Protein AF-A0A7C8HUC8-F1 (afdb_monomer_lite)

Sequence (105 aa):
MQLDMHFYGTYALARAAGIPQKDAYTIAYAAQYVDDSTKQDSKQHEDGGILYGIATSHEGGQYILKHPKDVHGAREEQRRVWVPFHFLPGAQGKDFEEQLLCKKK

Foldseek 3Di:
DDDDCQLVVQLVVCVVVVHDNVVSNVRSVVRVVLCQFQDQDWDQDPVRDTDTDQRNDDPPPVCCVVCVPPPPVVVVSCCVVCQVPPADFPCDDDDPVNRRHDDDD

pLDDT: mean 76.9, std 15.58, range [44.38, 98.38]

Secondary structure (DSSP, 8-state):
----HHHHHHHHHHHHTT--HHHHHHHHHHHHHHHT-----EEE-TTS-EEEPPP---STTHHHHH-TT-TTHHHHHHHHHHHHHT------SSSHHHHHS----

Radius of gyration: 17.97 Å; chains: 1; bounding box: 40×39×47 Å

Structure (mmCIF, N/CA/C/O backbone):
data_AF-A0A7C8HUC8-F1
#
_entry.id   AF-A0A7C8HUC8-F1
#
loop_
_atom_site.group_PDB
_atom_site.id
_atom_site.type_symbol
_atom_site.label_atom_id
_atom_site.label_alt_id
_atom_site.label_comp_id
_atom_site.label_asym_id
_atom_site.label_entity_id
_atom_site.label_seq_id
_atom_site.pdbx_PDB_ins_code
_atom_site.Cartn_x
_atom_site.Cartn_y
_atom_site.Cartn_z
_atom_site.occupancy
_atom_site.B_iso_or_equiv
_atom_site.auth_seq_id
_atom_site.auth_comp_id
_atom_site.auth_asym_id
_atom_site.auth_atom_id
_atom_site.pdbx_PDB_model_num
ATOM 1 N N . MET A 1 1 ? 6.966 8.501 9.247 1.00 78.62 1 MET A N 1
ATOM 2 C CA . MET A 1 1 ? 5.648 8.339 8.626 1.00 78.62 1 MET A CA 1
ATOM 3 C C . MET A 1 1 ? 4.825 9.570 8.957 1.00 78.62 1 MET A C 1
ATOM 5 O O . MET A 1 1 ? 4.747 9.915 10.136 1.00 78.62 1 MET A O 1
ATOM 9 N N . GLN A 1 2 ? 4.317 10.268 7.952 1.00 83.94 2 GLN A N 1
ATOM 10 C CA . GLN A 1 2 ? 3.475 11.446 8.086 1.00 83.94 2 GLN A CA 1
ATOM 11 C C . GLN A 1 2 ? 2.025 11.014 7.868 1.00 83.94 2 GLN A C 1
ATOM 13 O O . GLN A 1 2 ? 1.682 10.493 6.822 1.00 83.94 2 GLN A O 1
ATOM 18 N N . LEU A 1 3 ? 1.171 11.184 8.879 1.00 89.06 3 LEU A N 1
ATOM 19 C CA . LEU A 1 3 ? -0.241 10.829 8.738 1.00 89.06 3 LEU A CA 1
ATOM 20 C C . LEU A 1 3 ? -0.978 11.937 7.991 1.00 89.06 3 LEU A C 1
ATOM 22 O O . LEU A 1 3 ? -0.903 13.103 8.395 1.00 89.06 3 LEU A O 1
ATOM 26 N N . ASP A 1 4 ? -1.713 11.571 6.948 1.00 90.38 4 ASP A N 1
ATOM 27 C CA . ASP A 1 4 ? -2.511 12.494 6.148 1.00 90.38 4 ASP A CA 1
ATOM 28 C C . ASP A 1 4 ? -3.888 11.900 5.789 1.00 90.38 4 ASP A C 1
ATOM 30 O O . ASP A 1 4 ? -4.414 11.017 6.478 1.00 90.38 4 ASP A O 1
ATOM 34 N N . MET A 1 5 ? -4.507 12.427 4.728 1.00 92.81 5 MET A N 1
ATOM 35 C CA . MET A 1 5 ? -5.776 11.923 4.208 1.00 92.81 5 MET A CA 1
ATOM 36 C C . MET A 1 5 ? -5.742 10.410 3.941 1.00 92.81 5 MET A C 1
ATOM 38 O O . MET A 1 5 ? -6.751 9.755 4.205 1.00 92.81 5 MET A O 1
ATOM 42 N N . HIS A 1 6 ? -4.636 9.842 3.457 1.00 90.06 6 HIS A N 1
ATOM 43 C CA . HIS A 1 6 ? -4.540 8.421 3.125 1.00 90.06 6 HIS A CA 1
ATOM 44 C C . HIS A 1 6 ? -4.739 7.555 4.368 1.00 90.06 6 HIS A C 1
ATOM 46 O O . HIS A 1 6 ? -5.585 6.653 4.356 1.00 90.06 6 HIS A O 1
ATOM 52 N N . PHE A 1 7 ? -4.060 7.876 5.472 1.00 96.31 7 PHE A N 1
ATOM 53 C CA . PHE A 1 7 ? -4.256 7.183 6.744 1.00 96.31 7 PHE A CA 1
ATOM 54 C C . PHE A 1 7 ? -5.704 7.297 7.241 1.00 96.31 7 PHE A C 1
ATOM 56 O O . PHE A 1 7 ? -6.365 6.283 7.488 1.00 96.31 7 PHE A O 1
ATOM 63 N N . TYR A 1 8 ? -6.221 8.521 7.390 1.00 97.44 8 TYR A N 1
ATOM 64 C CA . TYR A 1 8 ? -7.542 8.724 7.998 1.00 97.44 8 TYR A CA 1
ATOM 65 C C . TYR A 1 8 ? -8.682 8.225 7.108 1.00 97.44 8 TYR A C 1
ATOM 67 O O . TYR A 1 8 ? -9.654 7.673 7.624 1.00 97.44 8 TYR A O 1
ATOM 75 N N . GLY A 1 9 ? -8.554 8.367 5.789 1.00 97.12 9 GLY A N 1
ATOM 76 C CA . GLY A 1 9 ? -9.503 7.842 4.812 1.00 97.12 9 GLY A CA 1
ATOM 77 C C . GLY A 1 9 ? -9.552 6.319 4.845 1.00 97.12 9 GLY A C 1
ATOM 78 O O . GLY A 1 9 ? -10.631 5.743 4.988 1.00 97.12 9 GLY A O 1
ATOM 79 N N . THR A 1 10 ? -8.388 5.664 4.818 1.00 97.62 10 THR A N 1
ATOM 80 C CA . THR A 1 10 ? -8.292 4.199 4.918 1.00 97.62 10 THR A CA 1
ATOM 81 C C . THR A 1 10 ? -8.873 3.695 6.237 1.00 97.62 10 THR A C 1
ATOM 83 O O . THR A 1 10 ? -9.678 2.762 6.248 1.00 97.62 10 THR A O 1
ATOM 86 N N . TYR A 1 11 ? -8.529 4.345 7.353 1.00 97.94 11 TYR A N 1
ATOM 87 C CA . TYR A 1 11 ? -9.071 4.005 8.665 1.00 97.94 11 TYR A CA 1
ATOM 88 C C . TYR A 1 11 ? -10.597 4.157 8.704 1.00 97.94 11 TYR A C 1
ATOM 90 O O . TYR A 1 11 ? -11.297 3.238 9.129 1.00 97.94 11 TYR A O 1
ATOM 98 N N . ALA A 1 12 ? -11.133 5.288 8.234 1.00 98.25 12 ALA A N 1
ATOM 99 C CA . ALA A 1 12 ? -12.570 5.546 8.226 1.00 98.25 12 ALA A CA 1
ATOM 100 C C . ALA A 1 12 ? -13.332 4.519 7.377 1.00 98.25 12 ALA A C 1
ATOM 102 O O . ALA A 1 12 ? -14.352 3.998 7.831 1.00 98.25 12 ALA A O 1
ATOM 103 N N . LEU A 1 13 ? -12.813 4.170 6.195 1.00 98.12 13 LEU A N 1
ATOM 104 C CA . LEU A 1 13 ? -13.398 3.143 5.330 1.00 98.12 13 LEU A CA 1
ATOM 105 C C . LEU A 1 13 ? -13.373 1.758 5.988 1.00 98.12 13 LEU A C 1
ATOM 107 O O . LEU A 1 13 ? -14.394 1.072 6.003 1.00 98.12 13 LEU A O 1
ATOM 111 N N . ALA A 1 14 ? -12.250 1.365 6.596 1.00 98.12 14 ALA A N 1
ATOM 112 C CA . ALA A 1 14 ? -12.145 0.098 7.319 1.00 98.12 14 ALA A CA 1
ATOM 113 C C . ALA A 1 14 ? -13.148 0.023 8.485 1.00 98.12 14 ALA A C 1
ATOM 115 O O . ALA A 1 14 ? -13.830 -0.988 8.668 1.00 98.12 14 ALA A O 1
ATOM 116 N N . ARG A 1 15 ? -13.299 1.115 9.247 1.00 98.38 15 ARG A N 1
ATOM 117 C CA . ARG A 1 15 ? -14.291 1.211 10.329 1.00 98.38 15 ARG A CA 1
ATOM 118 C C . ARG A 1 15 ? -15.723 1.154 9.801 1.00 98.38 15 ARG A C 1
ATOM 120 O O . ARG A 1 15 ? -16.542 0.453 10.391 1.00 98.38 15 ARG A O 1
ATOM 127 N N . ALA A 1 16 ? -16.017 1.837 8.696 1.00 98.06 16 ALA A N 1
ATOM 128 C CA . ALA A 1 16 ? -17.326 1.800 8.044 1.00 98.06 16 ALA A CA 1
ATOM 129 C C . ALA A 1 16 ? -17.681 0.396 7.519 1.00 98.06 16 ALA A C 1
ATOM 131 O O . ALA A 1 16 ? -18.847 0.013 7.544 1.00 98.06 16 ALA A O 1
ATOM 132 N N . ALA A 1 17 ? -16.682 -0.397 7.125 1.00 98.00 17 ALA A N 1
ATOM 133 C CA . ALA A 1 17 ? -16.841 -1.798 6.734 1.00 98.00 17 ALA A CA 1
ATOM 134 C C . ALA A 1 17 ? -17.012 -2.771 7.924 1.00 98.00 17 ALA A C 1
ATOM 136 O O . ALA A 1 17 ? -17.137 -3.976 7.716 1.00 98.00 17 ALA A O 1
ATOM 137 N N . GLY A 1 18 ? -17.013 -2.279 9.170 1.00 98.00 18 GLY A N 1
ATOM 138 C CA . GLY A 1 18 ? -17.202 -3.097 10.374 1.00 98.00 18 GLY A CA 1
ATOM 139 C C . GLY A 1 18 ? -15.924 -3.722 10.942 1.00 98.00 18 GLY A C 1
ATOM 140 O O . GLY A 1 18 ? -16.002 -4.515 11.880 1.00 98.00 18 GLY A O 1
ATOM 141 N N . ILE A 1 19 ? -14.743 -3.359 10.431 1.00 98.12 19 ILE A N 1
ATOM 142 C CA . ILE A 1 19 ? -13.464 -3.886 10.927 1.00 98.12 19 ILE A CA 1
ATOM 143 C C . ILE A 1 19 ? -13.174 -3.316 12.328 1.00 98.12 19 ILE A C 1
ATOM 145 O O . ILE A 1 19 ? -13.292 -2.097 12.514 1.00 98.12 19 ILE A O 1
ATOM 149 N N . PRO A 1 20 ? -12.780 -4.138 13.328 1.00 98.38 20 PRO A N 1
ATOM 150 C CA . PRO A 1 20 ? -12.452 -3.681 14.680 1.00 98.38 20 PRO A CA 1
ATOM 151 C C . PRO A 1 20 ? -11.395 -2.574 14.704 1.00 98.38 20 PRO A C 1
ATOM 153 O O . PRO A 1 20 ? -10.536 -2.496 13.836 1.00 98.38 20 PRO A O 1
ATOM 156 N N . GLN A 1 21 ? -11.439 -1.705 15.717 1.00 98.19 21 GLN A N 1
ATOM 157 C CA . GLN A 1 21 ? -10.620 -0.486 15.761 1.00 98.19 21 GLN A CA 1
ATOM 158 C C . GLN A 1 21 ? -9.125 -0.781 15.643 1.00 98.19 21 GLN A C 1
ATOM 160 O O . GLN A 1 21 ? -8.418 -0.098 14.906 1.00 98.19 21 GLN A O 1
ATOM 165 N N . LYS A 1 22 ? -8.663 -1.800 16.372 1.00 98.38 22 LYS A N 1
ATOM 166 C CA . LYS A 1 22 ? -7.269 -2.236 16.355 1.00 98.38 22 LYS A CA 1
ATOM 167 C C . LYS A 1 22 ? -6.840 -2.644 14.945 1.00 98.38 22 LYS A C 1
ATOM 169 O O . LYS A 1 22 ? -5.820 -2.171 14.463 1.00 98.38 22 LYS A O 1
ATOM 174 N N . ASP A 1 23 ? -7.656 -3.450 14.276 1.00 98.12 23 ASP A N 1
ATOM 175 C CA . ASP A 1 23 ? -7.336 -3.988 12.955 1.00 98.12 23 ASP A CA 1
ATOM 176 C C . ASP A 1 23 ? -7.447 -2.903 11.876 1.00 98.12 23 ASP A C 1
ATOM 178 O O . ASP A 1 23 ? -6.584 -2.798 11.012 1.00 98.12 23 ASP A O 1
ATOM 182 N N . ALA A 1 24 ? -8.441 -2.016 11.973 1.00 98.12 24 ALA A N 1
ATOM 183 C CA . ALA A 1 24 ? -8.572 -0.850 11.101 1.00 98.12 24 ALA A CA 1
ATOM 184 C C . ALA A 1 24 ? -7.365 0.095 11.224 1.00 98.12 24 ALA A C 1
ATOM 186 O O . ALA A 1 24 ? -6.883 0.615 10.219 1.00 98.12 24 ALA A O 1
ATOM 187 N N . TYR A 1 25 ? -6.849 0.294 12.442 1.00 97.88 25 TYR A N 1
ATOM 188 C CA . TYR A 1 25 ? -5.614 1.045 12.663 1.00 97.88 25 TYR A CA 1
ATOM 189 C C . TYR A 1 25 ? -4.420 0.343 12.013 1.00 97.88 25 TYR A C 1
ATOM 191 O O . TYR A 1 25 ? -3.639 0.996 11.328 1.00 97.88 25 TYR A O 1
ATOM 199 N N . THR A 1 26 ? -4.290 -0.978 12.179 1.00 97.94 26 THR A N 1
ATOM 200 C CA . THR A 1 26 ? -3.227 -1.759 11.531 1.00 97.94 26 THR A CA 1
ATOM 201 C C . THR A 1 26 ? -3.283 -1.641 10.009 1.00 97.94 26 THR A C 1
ATOM 203 O O . THR A 1 26 ? -2.243 -1.429 9.390 1.00 97.94 26 THR A O 1
ATOM 206 N N . ILE A 1 27 ? -4.473 -1.708 9.408 1.00 96.81 27 ILE A N 1
ATOM 207 C CA . ILE A 1 27 ? -4.664 -1.528 7.962 1.00 96.81 27 ILE A CA 1
ATOM 208 C C . ILE A 1 27 ? -4.221 -0.128 7.529 1.00 96.81 27 ILE A C 1
ATOM 210 O O . ILE A 1 27 ? -3.412 -0.000 6.614 1.00 96.81 27 ILE A O 1
ATOM 214 N N . ALA A 1 28 ? -4.711 0.919 8.197 1.00 96.44 28 ALA A N 1
ATOM 215 C CA . ALA A 1 28 ? -4.368 2.300 7.861 1.00 96.44 28 ALA A CA 1
ATOM 216 C C . ALA A 1 28 ? -2.872 2.590 8.041 1.00 96.44 28 ALA A C 1
ATOM 218 O O . ALA A 1 28 ? -2.264 3.261 7.211 1.00 96.44 28 ALA A O 1
ATOM 219 N N . TYR A 1 29 ? -2.265 2.043 9.096 1.00 95.19 29 TYR A N 1
ATOM 220 C CA . TYR A 1 29 ? -0.832 2.151 9.346 1.00 95.19 29 TYR A CA 1
ATOM 221 C C . TYR A 1 29 ? -0.026 1.466 8.245 1.00 95.19 29 TYR A C 1
ATOM 223 O O . TYR A 1 29 ? 0.909 2.060 7.720 1.00 95.19 29 TYR A O 1
ATOM 231 N N . ALA A 1 30 ? -0.391 0.236 7.876 1.00 92.88 30 ALA A N 1
ATOM 232 C CA . ALA A 1 30 ? 0.285 -0.492 6.808 1.00 92.88 30 ALA A CA 1
ATOM 233 C C . ALA A 1 30 ? 0.157 0.237 5.461 1.00 92.88 30 ALA A C 1
ATOM 235 O O . ALA A 1 30 ? 1.144 0.353 4.739 1.00 92.88 30 ALA A O 1
ATOM 236 N N . ALA A 1 31 ? -1.027 0.777 5.156 1.00 91.44 31 ALA A N 1
ATOM 237 C CA . ALA A 1 31 ? -1.259 1.562 3.949 1.00 91.44 31 ALA A CA 1
ATOM 238 C C . ALA A 1 31 ? -0.381 2.824 3.910 1.00 91.44 31 ALA A C 1
ATOM 240 O O . ALA A 1 31 ? 0.341 3.018 2.936 1.00 91.44 31 ALA A O 1
ATOM 241 N N . GLN A 1 32 ? -0.366 3.627 4.982 1.00 91.88 32 GLN A N 1
ATOM 242 C CA . GLN A 1 32 ? 0.475 4.830 5.050 1.00 91.88 32 GLN A CA 1
ATOM 243 C C . GLN A 1 32 ? 1.971 4.494 5.037 1.00 91.88 32 GLN A C 1
ATOM 245 O O . GLN A 1 32 ? 2.767 5.230 4.467 1.00 91.88 32 GLN A O 1
ATOM 250 N N . TYR A 1 33 ? 2.379 3.381 5.650 1.00 88.44 33 TYR A N 1
ATOM 251 C CA . TYR A 1 33 ? 3.776 2.954 5.636 1.00 88.44 33 TYR A CA 1
ATOM 252 C C . TYR A 1 33 ? 4.266 2.679 4.212 1.00 88.44 33 TYR A C 1
ATOM 254 O O . TYR A 1 33 ? 5.381 3.066 3.861 1.00 88.44 33 TYR A O 1
ATOM 262 N N . VAL A 1 34 ? 3.430 2.028 3.397 1.00 84.00 34 VAL A N 1
ATOM 263 C CA . VAL A 1 34 ? 3.719 1.830 1.975 1.00 84.00 34 VAL A CA 1
ATOM 264 C C . VAL A 1 34 ? 3.686 3.174 1.250 1.00 84.00 34 VAL A C 1
ATOM 266 O O . VAL A 1 34 ? 4.629 3.477 0.535 1.00 84.00 34 VAL A O 1
ATOM 269 N N . ASP A 1 35 ? 2.678 4.015 1.466 1.00 83.50 35 ASP A N 1
ATOM 270 C CA . ASP A 1 35 ? 2.568 5.330 0.811 1.00 83.50 35 ASP A CA 1
ATOM 271 C C . ASP A 1 35 ? 3.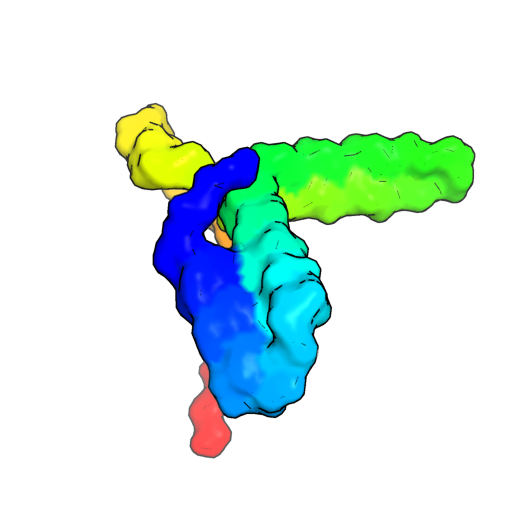783 6.247 1.061 1.00 83.50 35 ASP A C 1
ATOM 273 O O . ASP A 1 35 ? 4.253 6.929 0.154 1.00 83.50 35 ASP A O 1
ATOM 277 N N . ASP A 1 36 ? 4.370 6.179 2.259 1.00 82.88 36 ASP A N 1
ATOM 278 C CA . ASP A 1 36 ? 5.544 6.960 2.669 1.00 82.88 36 ASP A CA 1
ATOM 279 C C . ASP A 1 36 ? 6.891 6.315 2.289 1.00 82.88 36 ASP A C 1
ATOM 281 O O . ASP A 1 36 ? 7.958 6.843 2.633 1.00 82.88 36 ASP A O 1
ATOM 285 N N . SER A 1 37 ? 6.893 5.154 1.629 1.00 81.88 37 SER A N 1
ATOM 286 C CA . SER A 1 37 ? 8.133 4.431 1.338 1.00 81.88 37 SER A CA 1
ATOM 287 C C . SER A 1 37 ? 8.953 5.134 0.252 1.00 81.88 37 SER A C 1
ATOM 289 O O . SER A 1 37 ? 8.638 5.070 -0.935 1.00 81.88 37 SER A O 1
ATOM 291 N N . THR A 1 38 ? 10.049 5.777 0.661 1.00 74.50 38 THR A N 1
ATOM 292 C CA . THR A 1 38 ? 11.011 6.467 -0.221 1.00 74.50 38 THR A CA 1
ATOM 293 C C . THR A 1 38 ? 12.250 5.635 -0.554 1.00 74.50 38 THR A C 1
ATOM 295 O O . THR A 1 38 ? 13.113 6.080 -1.310 1.00 74.50 38 THR A O 1
ATOM 298 N N . LYS A 1 39 ? 12.392 4.440 0.032 1.00 68.31 39 LYS A N 1
ATOM 299 C CA . LYS A 1 39 ? 13.603 3.623 -0.108 1.00 68.31 39 LYS A CA 1
ATOM 300 C C . LYS A 1 39 ? 13.446 2.580 -1.206 1.00 68.31 39 LYS A C 1
ATOM 302 O O . LYS A 1 39 ? 12.489 1.816 -1.220 1.00 68.31 39 LYS A O 1
ATOM 307 N N . GLN A 1 40 ? 14.456 2.518 -2.064 1.00 64.88 40 GLN A N 1
ATOM 308 C CA . GLN A 1 40 ? 14.719 1.388 -2.945 1.00 64.88 40 GLN A CA 1
ATOM 309 C C . GLN A 1 40 ? 15.941 0.655 -2.418 1.00 64.88 40 GLN A C 1
ATOM 311 O O . GLN A 1 40 ? 17.066 0.888 -2.866 1.00 64.88 40 GLN A O 1
ATOM 316 N N . ASP A 1 41 ? 15.751 -0.178 -1.404 1.00 63.44 41 ASP A N 1
ATOM 317 C CA . ASP A 1 41 ? 16.776 -1.129 -1.021 1.00 63.44 41 ASP A CA 1
ATOM 318 C C . ASP A 1 41 ? 16.467 -2.497 -1.620 1.00 63.44 41 ASP A C 1
ATOM 320 O O . ASP A 1 41 ? 15.352 -3.014 -1.615 1.00 63.44 41 ASP A O 1
ATOM 324 N N . SER A 1 42 ? 17.507 -3.079 -2.198 1.00 62.06 42 SER A N 1
ATOM 325 C CA . SER A 1 42 ? 17.537 -4.496 -2.486 1.00 62.06 42 SER A CA 1
ATOM 326 C C . SER A 1 42 ? 18.859 -5.002 -1.954 1.00 62.06 42 SER A C 1
ATOM 328 O O . SER A 1 42 ? 19.932 -4.580 -2.387 1.00 62.06 42 SER A O 1
ATOM 330 N N . LYS A 1 43 ? 18.787 -5.831 -0.917 1.00 64.38 43 LYS A N 1
ATOM 331 C CA . LYS A 1 43 ? 19.944 -6.583 -0.450 1.00 64.38 43 LYS A CA 1
ATOM 332 C C . LYS A 1 43 ? 19.713 -8.029 -0.824 1.00 64.38 43 LYS A C 1
ATOM 334 O O . LYS A 1 43 ? 18.649 -8.580 -0.560 1.00 64.38 43 LYS A O 1
ATOM 339 N N . GLN A 1 44 ? 20.716 -8.613 -1.463 1.00 69.06 44 GLN A N 1
ATOM 340 C CA . GLN A 1 44 ? 20.743 -10.045 -1.673 1.00 69.06 44 GLN A CA 1
ATOM 341 C C . GLN A 1 44 ? 20.911 -10.719 -0.312 1.00 69.06 44 GLN A C 1
ATOM 343 O O . GLN A 1 44 ? 21.817 -10.379 0.452 1.00 69.06 44 GLN A O 1
ATOM 348 N N . HIS A 1 45 ? 19.985 -11.612 0.005 1.00 73.31 45 HIS A N 1
ATOM 349 C CA . HIS A 1 45 ? 20.036 -12.456 1.185 1.00 73.31 45 HIS A CA 1
ATOM 350 C C . HIS A 1 45 ? 21.099 -13.547 0.987 1.00 73.31 45 HIS A C 1
ATOM 352 O O . HIS A 1 45 ? 21.495 -13.853 -0.139 1.00 73.31 45 HIS A O 1
ATOM 358 N N . GLU A 1 46 ? 21.586 -14.128 2.084 1.00 76.00 46 GLU A N 1
ATOM 359 C CA . GLU A 1 46 ? 22.655 -15.142 2.056 1.00 76.00 46 GLU A CA 1
ATOM 360 C C . GLU A 1 46 ? 22.273 -16.403 1.257 1.00 76.00 46 GLU A C 1
ATOM 362 O O . GLU A 1 46 ? 23.145 -17.099 0.745 1.00 76.00 46 GLU A O 1
ATOM 367 N N . ASP A 1 47 ? 20.975 -16.667 1.099 1.00 82.31 47 ASP A N 1
ATOM 368 C CA . ASP A 1 47 ? 20.407 -17.766 0.310 1.00 82.31 47 ASP A CA 1
ATOM 369 C C . ASP A 1 47 ? 20.270 -17.447 -1.193 1.00 82.31 47 ASP A C 1
ATOM 371 O O . ASP A 1 47 ? 19.770 -18.263 -1.969 1.00 82.31 47 ASP A O 1
ATOM 375 N N . GLY A 1 48 ? 20.710 -16.261 -1.618 1.00 76.00 48 GLY A N 1
ATOM 376 C CA . GLY A 1 48 ? 20.606 -15.785 -2.992 1.00 76.00 48 GLY A CA 1
ATOM 377 C C . GLY A 1 48 ? 19.263 -15.138 -3.336 1.00 76.00 48 GLY A C 1
ATOM 378 O O . GLY A 1 48 ? 19.132 -14.611 -4.445 1.00 76.00 48 GLY A O 1
ATOM 379 N N . GLY A 1 49 ? 18.295 -15.121 -2.414 1.00 72.62 49 GLY A N 1
ATOM 380 C CA . GLY A 1 49 ? 17.034 -14.404 -2.572 1.00 72.62 49 GLY A CA 1
ATOM 381 C C . GLY A 1 49 ? 17.238 -12.888 -2.611 1.00 72.62 49 GLY A C 1
ATOM 382 O O . GLY A 1 49 ? 18.156 -12.348 -1.996 1.00 72.62 49 GLY A O 1
ATOM 383 N N . ILE A 1 50 ? 16.380 -12.172 -3.338 1.00 72.00 50 ILE A N 1
ATOM 384 C CA . ILE A 1 50 ? 16.398 -10.705 -3.393 1.00 72.00 50 ILE A CA 1
ATOM 385 C C . ILE A 1 50 ? 14.985 -10.198 -3.133 1.00 72.00 50 ILE A C 1
ATOM 387 O O . ILE A 1 50 ? 14.059 -10.516 -3.879 1.00 72.00 50 ILE A O 1
ATOM 391 N N . LEU A 1 51 ? 14.835 -9.366 -2.103 1.00 70.25 51 LEU A N 1
ATOM 392 C CA . LEU A 1 51 ? 13.667 -8.508 -1.947 1.00 70.25 51 LEU A CA 1
ATOM 393 C C . LEU A 1 51 ? 13.991 -7.160 -2.580 1.00 70.25 51 L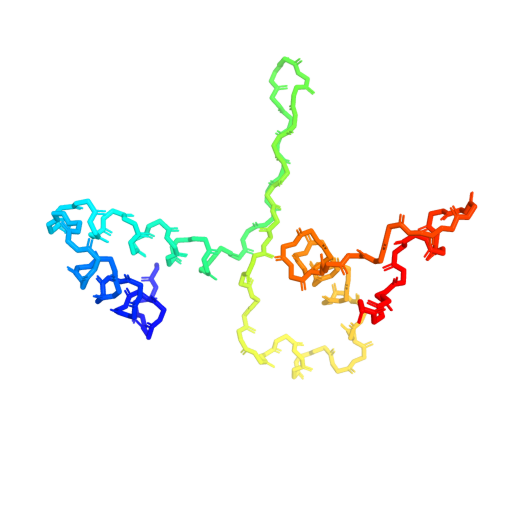EU A C 1
ATOM 395 O O . LEU A 1 51 ? 14.925 -6.481 -2.161 1.00 70.25 51 LEU A O 1
ATOM 399 N N . TYR A 1 52 ? 13.248 -6.808 -3.625 1.00 70.56 52 TYR A N 1
ATOM 400 C CA . TYR A 1 52 ? 13.415 -5.541 -4.321 1.00 70.56 52 TYR A CA 1
ATOM 401 C C . TYR A 1 52 ? 12.350 -4.552 -3.85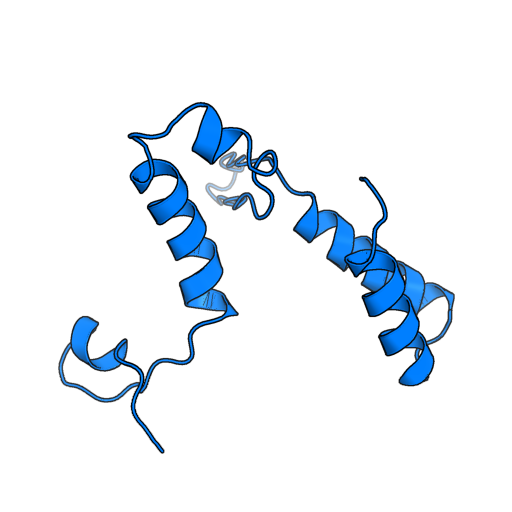0 1.00 70.56 52 TYR A C 1
ATOM 403 O O . TYR A 1 52 ? 11.196 -4.631 -4.276 1.00 70.56 52 TYR A O 1
ATOM 411 N N . GLY A 1 53 ? 12.735 -3.641 -2.953 1.00 69.38 53 GLY A N 1
ATOM 412 C CA . GLY A 1 53 ? 11.878 -2.543 -2.521 1.00 69.38 53 GLY A CA 1
ATOM 413 C C . GLY A 1 53 ? 11.665 -1.544 -3.657 1.00 69.38 53 GLY A C 1
ATOM 414 O O . GLY A 1 53 ? 12.623 -1.028 -4.232 1.00 69.38 53 GLY A O 1
ATOM 415 N N . ILE A 1 54 ? 10.405 -1.276 -3.993 1.00 72.06 54 ILE A N 1
ATOM 416 C CA . ILE A 1 54 ? 10.022 -0.219 -4.932 1.00 72.06 54 ILE A CA 1
ATOM 417 C C . ILE A 1 54 ? 9.585 0.977 -4.089 1.00 72.06 54 ILE A C 1
ATOM 419 O O . ILE A 1 54 ? 8.672 0.846 -3.274 1.00 72.06 54 ILE A O 1
ATOM 423 N N . ALA A 1 55 ? 10.233 2.128 -4.278 1.00 72.56 55 ALA A N 1
ATOM 424 C CA . ALA A 1 55 ? 9.761 3.364 -3.671 1.00 72.56 55 ALA A CA 1
ATOM 425 C C . ALA A 1 55 ? 8.403 3.731 -4.280 1.00 72.56 55 ALA A C 1
ATOM 427 O O . ALA A 1 55 ? 8.249 3.802 -5.500 1.00 72.56 55 ALA A O 1
ATOM 428 N N . THR A 1 56 ? 7.426 3.932 -3.411 1.00 70.12 56 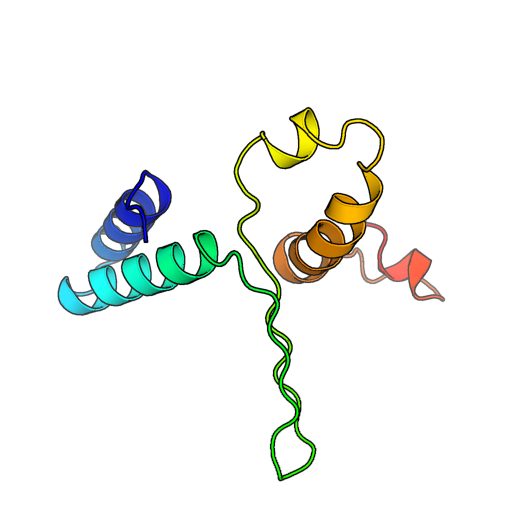THR A N 1
ATOM 429 C CA . THR A 1 56 ? 6.042 4.307 -3.729 1.00 70.12 56 THR A CA 1
ATOM 430 C C . THR A 1 56 ? 5.771 5.770 -3.392 1.00 70.12 56 THR A C 1
ATOM 432 O O . THR A 1 56 ? 4.828 6.350 -3.922 1.00 70.12 56 THR A O 1
ATOM 435 N N . SER A 1 57 ? 6.652 6.383 -2.596 1.00 71.25 57 SER A N 1
ATOM 436 C CA . SER A 1 57 ? 6.722 7.817 -2.360 1.00 71.25 57 SER A CA 1
ATOM 437 C C . SER A 1 57 ? 7.926 8.414 -3.078 1.00 71.25 57 SER A C 1
ATOM 439 O O . SER A 1 57 ? 9.046 7.908 -2.979 1.00 71.25 57 SER A O 1
ATOM 441 N N . HIS A 1 58 ? 7.723 9.550 -3.731 1.00 66.81 58 HIS A N 1
ATOM 442 C CA . HIS A 1 58 ? 8.807 10.394 -4.225 1.00 66.81 58 HIS A CA 1
ATOM 443 C C . HIS A 1 58 ? 8.726 11.715 -3.465 1.00 66.81 58 HIS A C 1
ATOM 445 O O . HIS A 1 58 ? 7.617 12.206 -3.263 1.00 66.81 58 HIS A O 1
ATOM 451 N N . GLU A 1 59 ? 9.857 12.302 -3.050 1.00 57.66 59 GLU A N 1
ATOM 452 C CA . GLU A 1 59 ? 9.871 13.600 -2.353 1.00 57.66 59 GLU A CA 1
ATOM 453 C C . GLU A 1 59 ? 9.015 14.623 -3.126 1.00 57.66 59 GLU A C 1
ATOM 455 O O . GLU A 1 59 ? 9.382 15.093 -4.212 1.00 57.66 59 GLU A O 1
ATOM 460 N N . GLY A 1 60 ? 7.816 14.880 -2.590 1.00 50.75 60 GLY A N 1
ATOM 461 C CA . GLY A 1 60 ? 6.664 15.356 -3.350 1.00 50.75 60 GLY A CA 1
ATOM 462 C C . GLY A 1 60 ? 6.949 16.619 -4.143 1.00 50.75 60 GLY A C 1
ATOM 463 O O . GLY A 1 60 ? 7.454 17.587 -3.586 1.00 50.75 60 GLY A O 1
ATOM 464 N N . GLY A 1 61 ? 6.652 16.610 -5.449 1.00 47.31 61 GLY A N 1
ATOM 465 C CA . GLY A 1 61 ? 6.790 17.744 -6.382 1.00 47.31 61 GLY A CA 1
ATOM 466 C C . GLY A 1 61 ? 8.218 18.280 -6.587 1.00 47.31 61 GLY A C 1
ATOM 467 O O . GLY A 1 61 ? 8.547 18.776 -7.664 1.00 47.31 61 GLY A O 1
ATOM 468 N N . GLN A 1 62 ? 9.095 18.134 -5.596 1.00 48.47 62 GLN A N 1
ATOM 469 C CA . GLN A 1 62 ? 10.462 18.610 -5.597 1.00 48.47 62 GLN A CA 1
ATOM 470 C C . GLN A 1 62 ? 11.328 17.798 -6.542 1.00 48.47 62 GLN A C 1
ATOM 472 O O . GLN A 1 62 ? 12.224 18.382 -7.132 1.00 48.47 62 GLN A O 1
ATOM 477 N N . TYR A 1 63 ? 11.056 16.508 -6.753 1.00 53.97 63 TYR A N 1
ATOM 478 C CA . TYR A 1 63 ? 11.772 15.742 -7.775 1.00 53.97 63 TYR A CA 1
ATOM 479 C C . TYR A 1 63 ? 11.545 16.327 -9.182 1.00 53.97 63 TYR A C 1
ATOM 481 O O . TYR A 1 63 ? 12.500 16.577 -9.909 1.00 53.97 63 TYR A O 1
ATOM 489 N N . ILE A 1 64 ? 10.297 16.663 -9.534 1.00 49.81 64 ILE A N 1
ATOM 490 C CA . ILE A 1 64 ? 9.950 17.280 -10.829 1.00 49.81 64 ILE A CA 1
ATOM 491 C C . ILE A 1 64 ? 10.550 18.691 -10.949 1.00 49.81 64 ILE A C 1
ATOM 493 O O . IL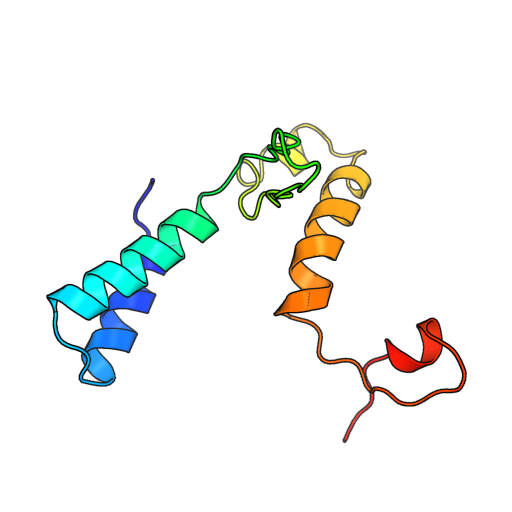E A 1 64 ? 11.058 19.061 -12.007 1.00 49.81 64 ILE A O 1
ATOM 497 N N . LEU A 1 65 ? 10.534 19.472 -9.862 1.00 52.88 65 LEU A N 1
ATOM 498 C CA . LEU A 1 65 ? 11.117 20.820 -9.827 1.00 52.88 65 LEU A CA 1
ATOM 499 C C . LEU A 1 65 ? 12.655 20.812 -9.865 1.00 52.88 65 LEU A C 1
ATOM 501 O O . LEU A 1 65 ? 13.256 21.695 -10.474 1.00 52.88 65 LEU A O 1
ATOM 505 N N . LYS A 1 66 ? 13.300 19.831 -9.223 1.00 52.50 66 LYS A N 1
ATOM 506 C CA . LYS A 1 66 ? 14.764 19.678 -9.175 1.00 52.50 66 LYS A CA 1
ATOM 507 C C . LYS A 1 66 ? 15.305 19.002 -10.434 1.00 52.50 66 LYS A C 1
ATOM 509 O O . LYS A 1 66 ? 16.454 19.252 -10.803 1.00 52.50 66 LYS A O 1
ATOM 514 N N . HIS A 1 67 ? 14.502 18.182 -11.111 1.00 54.56 67 HIS A N 1
ATOM 515 C CA . HIS A 1 67 ? 14.901 17.429 -12.300 1.00 54.56 67 HIS A CA 1
ATOM 516 C C . HIS A 1 67 ? 13.909 17.603 -13.468 1.00 54.56 67 HIS A C 1
ATOM 518 O O . HIS A 1 67 ? 13.337 16.632 -13.963 1.00 54.56 67 HIS A O 1
ATOM 524 N N . PRO A 1 68 ? 13.747 18.831 -13.997 1.00 54.88 68 PRO A N 1
ATOM 525 C CA . PRO A 1 68 ? 12.777 19.137 -15.057 1.00 54.88 68 PRO A CA 1
ATOM 526 C C . PRO A 1 68 ? 13.058 18.423 -16.391 1.00 54.88 68 PRO A C 1
ATOM 528 O O . PRO A 1 68 ? 12.181 18.336 -17.245 1.00 54.88 68 PRO A O 1
ATOM 531 N N . LYS A 1 69 ? 14.283 17.914 -16.586 1.00 52.44 69 LYS A N 1
ATOM 532 C CA . LYS A 1 69 ? 14.677 17.099 -17.749 1.00 52.44 69 LYS A CA 1
ATOM 533 C C . LYS A 1 69 ? 14.631 15.595 -17.471 1.00 52.44 69 LYS A C 1
ATOM 535 O O . LYS A 1 69 ? 14.666 14.817 -18.418 1.00 52.44 69 LYS A O 1
ATOM 540 N N . ASP A 1 70 ? 14.523 15.196 -16.205 1.00 51.62 70 ASP A N 1
ATOM 541 C CA . ASP A 1 70 ? 14.532 13.798 -15.769 1.00 51.62 70 ASP A CA 1
ATOM 542 C C . ASP A 1 70 ? 13.118 13.295 -15.460 1.00 51.62 70 ASP A C 1
ATOM 544 O O . ASP A 1 70 ? 12.846 12.568 -14.506 1.00 51.62 70 ASP A O 1
ATOM 548 N N . VAL A 1 71 ? 12.188 13.656 -16.347 1.00 49.91 71 VAL A N 1
ATOM 549 C CA . VAL A 1 71 ? 10.856 13.043 -16.405 1.00 49.91 71 VAL A CA 1
ATOM 550 C C . VAL A 1 71 ? 10.979 11.520 -16.591 1.00 49.91 71 VAL A C 1
ATOM 552 O O . VAL A 1 71 ? 10.037 10.790 -16.309 1.00 49.91 71 VAL A O 1
ATOM 555 N N . HIS A 1 72 ? 12.137 11.037 -17.062 1.00 44.38 72 HIS A N 1
ATOM 556 C CA . HIS A 1 72 ? 12.439 9.638 -17.344 1.00 44.38 72 HIS A CA 1
ATOM 557 C C . HIS A 1 72 ? 12.825 8.814 -16.107 1.00 44.38 72 HIS A C 1
ATOM 559 O O . HIS A 1 72 ? 12.350 7.681 -16.019 1.00 44.38 72 HIS A O 1
ATOM 565 N N . GLY A 1 73 ? 13.591 9.353 -15.148 1.00 48.06 73 GLY A N 1
ATOM 566 C CA . GLY A 1 73 ? 13.898 8.667 -13.882 1.00 48.06 73 GLY A CA 1
ATOM 567 C C . GLY A 1 73 ? 12.638 8.330 -13.080 1.00 48.06 73 GLY A C 1
ATOM 568 O O . GLY A 1 73 ? 12.407 7.173 -12.730 1.00 48.06 73 GLY A O 1
ATOM 569 N N . ALA A 1 74 ? 11.727 9.301 -12.952 1.00 56.62 74 ALA A N 1
ATOM 570 C CA . ALA A 1 74 ? 10.395 9.068 -12.392 1.00 56.62 74 ALA A CA 1
ATOM 571 C C . ALA A 1 74 ? 9.561 8.080 -13.232 1.00 56.62 74 ALA A C 1
ATOM 573 O O . ALA A 1 74 ? 8.687 7.405 -12.702 1.00 56.62 74 ALA A O 1
ATOM 574 N N . ARG A 1 75 ? 9.816 7.959 -14.541 1.00 61.12 75 ARG A N 1
ATOM 575 C CA . ARG A 1 75 ? 9.008 7.139 -15.458 1.00 61.12 75 ARG A CA 1
ATOM 576 C C . ARG A 1 75 ? 9.205 5.642 -15.256 1.00 61.12 75 ARG A C 1
ATOM 578 O O . ARG A 1 75 ? 8.235 4.905 -15.393 1.00 61.12 75 ARG A O 1
ATOM 585 N N . GLU A 1 76 ? 10.424 5.183 -14.977 1.00 67.38 76 GLU A N 1
ATOM 586 C CA . GLU A 1 76 ? 10.675 3.757 -14.714 1.00 67.38 76 GLU A CA 1
ATOM 587 C C . GLU A 1 76 ? 10.096 3.322 -13.369 1.00 67.38 76 GLU A C 1
ATOM 589 O O . GLU A 1 76 ? 9.427 2.294 -13.285 1.00 67.38 76 GLU A O 1
ATOM 594 N N . GLU A 1 77 ? 10.291 4.128 -12.329 1.00 65.56 77 GLU A N 1
ATOM 595 C CA . GLU A 1 77 ? 9.740 3.858 -11.000 1.00 65.56 77 GLU A CA 1
ATOM 596 C C . GLU A 1 77 ? 8.210 3.905 -11.033 1.00 65.56 77 GLU A C 1
ATOM 598 O O . GLU A 1 77 ? 7.548 2.955 -10.610 1.00 65.56 77 GLU A O 1
ATOM 603 N N . GLN A 1 78 ? 7.635 4.930 -11.672 1.00 66.81 78 GLN A N 1
ATOM 604 C CA . GLN A 1 78 ? 6.194 4.999 -11.890 1.00 66.81 78 GLN A CA 1
ATOM 605 C C . GLN A 1 78 ? 5.684 3.832 -12.732 1.00 66.81 78 GLN A C 1
ATOM 607 O O . GLN A 1 78 ? 4.635 3.297 -12.404 1.00 66.81 78 GLN A O 1
ATOM 612 N N . ARG A 1 79 ? 6.395 3.369 -13.770 1.00 70.50 79 ARG A N 1
ATOM 613 C CA . ARG A 1 79 ? 5.998 2.156 -14.511 1.00 70.50 79 ARG A CA 1
ATOM 614 C C . ARG A 1 79 ? 5.929 0.934 -13.597 1.00 70.50 79 ARG A C 1
ATOM 616 O O . ARG A 1 79 ? 4.965 0.176 -13.682 1.00 70.50 79 ARG A O 1
ATOM 623 N N . ARG A 1 80 ? 6.917 0.762 -12.715 1.00 72.06 80 ARG A N 1
ATOM 624 C CA . ARG A 1 80 ? 6.987 -0.363 -11.769 1.00 72.06 80 ARG A CA 1
ATOM 625 C C . ARG A 1 80 ? 5.897 -0.330 -10.694 1.00 72.06 80 ARG A C 1
ATOM 627 O O . ARG A 1 80 ? 5.631 -1.372 -10.111 1.00 72.06 80 ARG A O 1
ATOM 634 N N . VAL A 1 81 ? 5.248 0.813 -10.464 1.00 70.19 81 VAL A N 1
ATOM 635 C CA . VAL A 1 81 ? 4.100 0.945 -9.546 1.00 70.19 81 VAL A CA 1
ATOM 636 C C . VAL A 1 81 ? 2.762 0.950 -10.303 1.00 70.19 81 VAL A C 1
ATOM 638 O O . VAL A 1 81 ? 1.843 0.201 -9.981 1.00 70.19 81 VAL A O 1
ATOM 641 N N . TRP A 1 82 ? 2.621 1.759 -11.349 1.00 66.75 82 TRP A N 1
ATOM 642 C CA . TRP A 1 82 ? 1.354 1.942 -12.063 1.00 66.75 82 TRP A CA 1
ATOM 643 C C . TRP A 1 82 ? 0.948 0.728 -12.899 1.00 66.75 82 TRP A C 1
ATOM 645 O O . TRP A 1 82 ? -0.224 0.360 -12.889 1.00 66.75 82 TRP A O 1
ATOM 655 N N . VAL A 1 83 ? 1.887 0.080 -13.598 1.00 70.88 83 VAL A N 1
ATOM 656 C CA . VAL A 1 83 ? 1.573 -1.072 -14.462 1.00 70.88 83 VAL A CA 1
ATOM 657 C C . VAL A 1 83 ? 1.112 -2.305 -13.668 1.00 70.88 83 VAL A C 1
ATOM 659 O O . VAL A 1 83 ? 0.146 -2.934 -14.080 1.00 70.88 83 VAL A O 1
ATOM 662 N N . PRO A 1 84 ? 1.719 -2.695 -12.536 1.00 70.88 84 PRO A N 1
ATOM 663 C CA . PRO A 1 84 ? 1.217 -3.859 -11.804 1.00 70.88 84 PRO A CA 1
ATOM 664 C C . PRO A 1 84 ? -0.057 -3.589 -10.991 1.00 70.88 84 PRO A C 1
ATOM 666 O O . PRO A 1 84 ? -0.861 -4.504 -10.835 1.00 70.88 84 PRO A O 1
ATOM 669 N N . PHE A 1 85 ? -0.257 -2.372 -10.467 1.00 67.00 85 PHE A N 1
ATOM 670 C CA . PHE A 1 85 ? -1.326 -2.111 -9.485 1.00 67.00 85 PHE A CA 1
ATOM 671 C C . PHE A 1 85 ? -2.519 -1.307 -10.021 1.00 67.00 85 PHE A C 1
ATOM 673 O O . PHE A 1 85 ? -3.619 -1.432 -9.489 1.00 67.00 85 PHE A O 1
ATOM 680 N N . HIS A 1 86 ? -2.330 -0.495 -11.064 1.00 67.62 86 HIS A N 1
ATOM 681 C CA . HIS A 1 86 ? -3.344 0.455 -11.553 1.00 67.62 86 HIS A CA 1
ATOM 682 C C . HIS A 1 86 ? -3.707 0.255 -13.027 1.00 67.62 86 HIS A C 1
ATOM 684 O O . HIS A 1 86 ? -4.539 0.981 -13.575 1.00 67.62 86 HIS A O 1
ATOM 690 N N . PHE A 1 87 ? -3.093 -0.726 -13.680 1.00 69.00 87 PHE A N 1
ATOM 691 C CA . PHE A 1 87 ? -3.312 -1.024 -15.080 1.00 69.00 87 PHE A CA 1
ATOM 692 C C . PHE A 1 87 ? -4.051 -2.347 -15.219 1.00 69.00 87 PHE A C 1
ATOM 694 O O . PHE A 1 87 ? -3.606 -3.383 -14.732 1.00 69.00 87 PHE A O 1
ATOM 701 N N . LEU A 1 88 ? -5.193 -2.305 -15.903 1.00 71.12 88 LEU A N 1
ATOM 702 C CA . LEU A 1 88 ? -5.949 -3.497 -16.254 1.00 71.12 88 LEU A C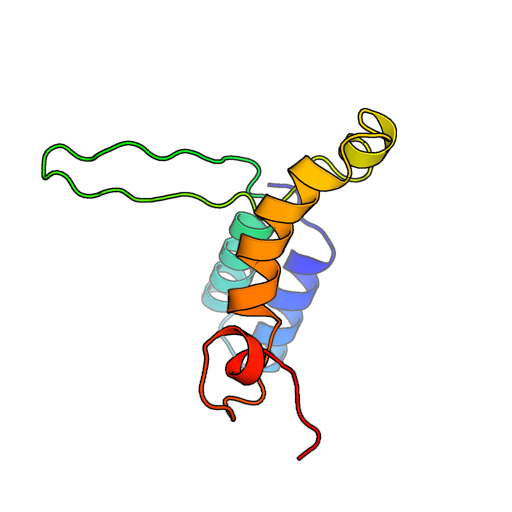A 1
ATOM 703 C C . LEU A 1 88 ? -5.754 -3.761 -17.755 1.00 71.12 88 LEU A C 1
ATOM 705 O O . LEU A 1 88 ? -6.465 -3.154 -18.562 1.00 71.12 88 LEU A O 1
ATOM 709 N N . PRO A 1 89 ? -4.789 -4.613 -18.148 1.00 77.31 89 PRO A N 1
ATOM 710 C CA . PRO A 1 89 ? -4.523 -4.880 -19.554 1.00 77.31 89 PRO A CA 1
ATOM 711 C C . PRO A 1 89 ? -5.741 -5.519 -20.224 1.00 77.31 89 PRO A C 1
ATOM 713 O O . PRO A 1 89 ? -6.502 -6.260 -19.597 1.00 77.31 89 PRO A O 1
ATOM 716 N N . GLY A 1 90 ? -5.913 -5.270 -21.523 1.00 85.38 90 GLY A N 1
ATOM 717 C CA . GLY A 1 90 ? -6.951 -5.940 -22.308 1.00 85.38 90 GLY A CA 1
ATOM 718 C C . GLY A 1 90 ? -6.735 -7.453 -22.412 1.00 85.38 90 GLY A C 1
ATOM 719 O O . GLY A 1 90 ? -7.701 -8.174 -22.656 1.00 85.38 90 GLY A O 1
ATOM 720 N N . ALA A 1 91 ? -5.495 -7.923 -22.204 1.00 84.50 91 ALA A N 1
ATOM 721 C CA . ALA A 1 91 ? -5.083 -9.330 -22.224 1.00 84.50 91 ALA A CA 1
ATOM 722 C C . ALA A 1 91 ? -5.466 -10.065 -23.525 1.00 84.50 91 ALA A C 1
ATOM 724 O O . ALA A 1 91 ? -5.754 -11.260 -23.529 1.00 84.50 91 ALA A O 1
ATOM 725 N N . GLN A 1 92 ? -5.478 -9.336 -24.643 1.00 86.88 92 GLN A N 1
ATOM 726 C CA . GLN A 1 92 ? -5.812 -9.838 -25.975 1.00 86.88 92 GLN A CA 1
ATOM 727 C C . GLN A 1 92 ? -4.732 -9.407 -26.963 1.00 86.88 92 GLN A C 1
ATOM 729 O O . GLN A 1 92 ? -4.377 -8.234 -27.001 1.00 86.88 92 GLN A O 1
ATOM 734 N N . GLY A 1 93 ? -4.240 -10.339 -27.778 1.00 86.25 93 GLY A N 1
ATOM 735 C CA . GLY A 1 93 ? -3.150 -10.082 -28.720 1.00 86.25 93 GLY A CA 1
ATOM 736 C C . GLY A 1 93 ? -2.218 -11.279 -28.873 1.00 86.25 93 GLY A C 1
ATOM 737 O O . GLY A 1 93 ? -2.316 -12.255 -28.122 1.00 86.25 93 GLY A O 1
ATOM 738 N N . LYS A 1 94 ? -1.334 -11.204 -29.864 1.00 85.69 94 LYS A N 1
ATOM 739 C CA . LYS A 1 94 ? -0.332 -12.220 -30.204 1.00 85.69 94 LYS A CA 1
ATOM 740 C C . LYS A 1 94 ? 1.001 -11.995 -29.499 1.00 85.69 94 LYS A C 1
ATOM 742 O O . LYS A 1 94 ? 1.725 -12.966 -29.297 1.00 85.69 94 LYS A O 1
ATOM 747 N N . ASP A 1 95 ? 1.310 -10.759 -29.118 1.00 84.75 95 ASP A N 1
ATOM 748 C CA . ASP A 1 95 ? 2.521 -10.417 -28.375 1.00 84.75 95 ASP A CA 1
ATOM 749 C C . ASP A 1 95 ? 2.225 -9.658 -27.071 1.00 84.75 95 ASP A C 1
ATOM 751 O O . ASP A 1 95 ? 1.083 -9.316 -26.752 1.00 84.75 95 ASP A O 1
ATOM 755 N N . PHE A 1 96 ? 3.279 -9.458 -26.277 1.00 67.75 96 PHE A N 1
ATOM 756 C CA . PHE A 1 96 ? 3.195 -8.819 -24.967 1.00 67.75 96 PHE A CA 1
ATOM 757 C C . PHE A 1 96 ? 2.730 -7.359 -25.058 1.00 67.75 96 PHE A C 1
ATOM 759 O O . PHE A 1 96 ? 1.946 -6.921 -24.217 1.00 67.75 96 PHE A O 1
ATOM 766 N N . GLU A 1 97 ? 3.160 -6.613 -26.079 1.00 76.25 97 GLU A N 1
ATOM 767 C CA . GLU A 1 97 ? 2.756 -5.215 -26.256 1.00 76.25 97 GLU A CA 1
ATOM 768 C C . GLU A 1 97 ? 1.265 -5.115 -26.590 1.00 76.25 97 GLU A C 1
ATOM 770 O O . GLU A 1 97 ? 0.554 -4.307 -25.987 1.00 76.25 97 GLU A O 1
ATOM 775 N N . GLU A 1 98 ? 0.763 -5.981 -27.473 1.00 78.94 98 GLU A N 1
ATOM 776 C CA . GLU A 1 98 ? -0.659 -6.059 -27.807 1.00 78.94 98 GLU A CA 1
ATOM 777 C C . GLU A 1 98 ? -1.512 -6.431 -26.588 1.00 78.94 98 GLU A C 1
ATOM 779 O O . GLU A 1 98 ? -2.561 -5.818 -26.367 1.00 78.94 98 GLU A O 1
ATOM 784 N N . GLN A 1 99 ? -1.047 -7.382 -25.769 1.00 76.00 99 GLN A N 1
ATOM 785 C CA . GLN A 1 99 ? -1.745 -7.819 -24.556 1.00 76.00 99 GLN A CA 1
ATOM 786 C C . GLN A 1 99 ? -1.810 -6.737 -23.479 1.00 76.00 99 GLN A C 1
ATOM 788 O O . GLN A 1 99 ? -2.797 -6.695 -22.736 1.00 76.00 99 GLN A O 1
ATOM 793 N N . LEU A 1 100 ? -0.806 -5.858 -23.400 1.00 75.00 100 LEU A N 1
ATOM 794 C CA . LEU A 1 100 ? -0.828 -4.736 -22.470 1.00 75.00 100 LEU A CA 1
ATOM 795 C C . LEU A 1 100 ? -1.933 -3.733 -22.836 1.00 75.00 100 LEU A C 1
ATOM 797 O O . LEU A 1 100 ? -2.570 -3.203 -21.938 1.00 75.00 100 LEU A O 1
ATOM 801 N N . LEU A 1 101 ? -2.254 -3.498 -24.110 1.00 80.00 101 LEU A N 1
ATOM 802 C CA . LEU A 1 101 ? -3.226 -2.462 -24.495 1.00 80.00 101 LEU A CA 1
ATOM 803 C C . LEU A 1 101 ? -4.597 -2.623 -23.803 1.00 80.00 101 LEU A C 1
ATOM 805 O O . LEU A 1 101 ? -5.281 -3.631 -23.980 1.00 80.00 101 LEU A O 1
ATOM 809 N N . CYS A 1 102 ? -5.050 -1.594 -23.074 1.00 82.44 102 CYS A N 1
ATOM 810 C CA . CYS A 1 102 ? -6.404 -1.547 -22.514 1.00 82.44 102 CYS A CA 1
ATOM 811 C C . CYS A 1 102 ? -7.445 -1.600 -23.642 1.00 82.44 102 CYS A C 1
ATOM 813 O O . CYS A 1 102 ? -7.423 -0.781 -24.566 1.00 82.44 102 CYS A O 1
ATOM 815 N N . LYS A 1 103 ? -8.388 -2.542 -23.560 1.00 78.88 103 LYS A N 1
ATOM 816 C CA . LYS A 1 103 ? -9.493 -2.684 -24.519 1.00 78.88 103 LYS A CA 1
ATOM 817 C C . LYS A 1 103 ? -10.819 -2.380 -23.830 1.00 78.88 103 LYS A C 1
ATOM 819 O O . LYS A 1 103 ? -10.997 -2.660 -22.646 1.00 78.88 103 LYS A O 1
ATOM 824 N N . LYS A 1 104 ? -11.755 -1.798 -24.579 1.00 75.56 104 LYS A N 1
ATOM 825 C CA . LYS A 1 104 ? -13.124 -1.578 -24.106 1.00 75.56 104 LYS A CA 1
ATOM 826 C C . LYS A 1 104 ? -13.824 -2.941 -24.037 1.00 75.56 104 LYS A C 1
ATOM 828 O O . LYS A 1 104 ? -13.768 -3.678 -25.018 1.00 75.56 104 LYS A O 1
ATOM 833 N N . LYS A 1 105 ? -14.408 -3.274 -22.883 1.00 59.66 105 LYS A N 1
ATOM 834 C CA . LYS A 1 105 ? -15.314 -4.423 -22.757 1.00 59.66 105 LYS A CA 1
ATOM 835 C C . LYS A 1 105 ? -16.655 -4.118 -23.411 1.00 59.66 105 LYS A C 1
ATOM 837 O O . LYS A 1 105 ? -17.062 -2.933 -23.365 1.00 59.66 105 LYS A O 1
#